Protein AF-A0A519TN83-F1 (afdb_monomer_lite)

Structure (mmCIF, N/CA/C/O backbone):
data_AF-A0A519TN83-F1
#
_entry.id   AF-A0A519TN83-F1
#
loop_
_atom_site.group_PDB
_atom_site.id
_atom_site.type_symbol
_atom_site.label_atom_id
_atom_site.label_alt_id
_atom_site.label_comp_id
_atom_site.label_asym_id
_atom_site.label_entity_id
_atom_site.label_seq_id
_atom_site.pdbx_PDB_ins_code
_atom_site.Cartn_x
_atom_site.Cartn_y
_atom_site.Cartn_z
_atom_site.occupancy
_atom_site.B_iso_or_equiv
_atom_site.auth_seq_id
_atom_site.auth_comp_id
_atom_site.auth_asym_id
_atom_site.auth_atom_id
_atom_site.pdbx_PDB_model_num
ATOM 1 N N . MET A 1 1 ? -17.516 -9.502 22.708 1.00 64.00 1 MET A N 1
ATOM 2 C CA . MET A 1 1 ? -17.043 -8.309 21.979 1.00 64.00 1 MET A CA 1
ATOM 3 C C . MET A 1 1 ? -16.179 -8.802 20.843 1.00 64.00 1 MET A C 1
ATOM 5 O O . MET A 1 1 ? -15.352 -9.675 21.087 1.00 64.00 1 MET A O 1
ATOM 9 N N . GLU A 1 2 ? -16.421 -8.332 19.624 1.00 78.31 2 GLU A N 1
ATOM 10 C CA . GLU A 1 2 ? -15.551 -8.662 18.495 1.00 78.31 2 GLU A CA 1
ATOM 11 C C . GLU A 1 2 ? -14.135 -8.148 18.765 1.00 78.31 2 GLU A C 1
ATOM 13 O O . GLU A 1 2 ? -13.946 -7.101 19.388 1.00 78.31 2 GLU A O 1
ATOM 18 N N . LYS A 1 3 ? -13.131 -8.922 18.349 1.00 91.12 3 LYS A N 1
ATOM 19 C CA . LYS A 1 3 ? -11.726 -8.555 18.517 1.00 91.12 3 LYS A CA 1
ATOM 20 C C . LYS A 1 3 ? -11.432 -7.315 17.671 1.00 91.12 3 LYS A C 1
ATOM 22 O O . LYS A 1 3 ? -11.668 -7.329 16.466 1.00 91.12 3 LYS A O 1
ATOM 27 N N . THR A 1 4 ? -10.870 -6.281 18.291 1.00 95.00 4 THR A N 1
ATOM 28 C CA . THR A 1 4 ? -10.375 -5.106 17.568 1.00 95.00 4 THR A CA 1
ATOM 29 C C . THR A 1 4 ? -9.128 -5.467 16.762 1.00 95.00 4 THR A C 1
ATOM 31 O O . THR A 1 4 ? -8.172 -6.029 17.303 1.00 95.00 4 THR A O 1
ATOM 34 N N . ILE A 1 5 ? -9.133 -5.133 15.475 1.00 97.75 5 ILE A N 1
ATOM 35 C CA . ILE A 1 5 ? -8.008 -5.279 14.551 1.00 97.75 5 ILE A CA 1
ATOM 36 C C . ILE A 1 5 ? -7.353 -3.905 14.402 1.00 97.75 5 ILE A C 1
ATOM 38 O O . ILE A 1 5 ? -8.031 -2.931 14.092 1.00 97.75 5 ILE A O 1
ATOM 42 N N . ASN A 1 6 ? -6.042 -3.823 14.629 1.00 97.44 6 ASN A N 1
ATOM 43 C CA . ASN A 1 6 ? -5.271 -2.596 14.441 1.00 97.44 6 ASN A CA 1
ATOM 44 C C . ASN A 1 6 ? -4.227 -2.839 13.355 1.00 97.44 6 ASN A C 1
ATOM 46 O O . ASN A 1 6 ? -3.398 -3.729 13.523 1.00 97.44 6 ASN A O 1
ATOM 50 N N . LEU A 1 7 ? -4.279 -2.052 12.284 1.00 98.06 7 LEU A N 1
ATOM 51 C CA . LEU A 1 7 ? -3.348 -2.115 11.163 1.00 98.06 7 LEU A CA 1
ATOM 52 C C . LEU A 1 7 ? -2.525 -0.830 11.096 1.00 98.06 7 LEU A C 1
ATOM 54 O O . LEU A 1 7 ? -3.059 0.276 11.233 1.00 98.06 7 LEU A O 1
ATOM 58 N N . LYS A 1 8 ? -1.224 -0.972 10.854 1.00 98.06 8 LYS A N 1
ATOM 59 C CA . LYS A 1 8 ? -0.300 0.147 10.668 1.00 98.06 8 LYS A CA 1
ATOM 60 C C . LYS A 1 8 ? 0.144 0.235 9.220 1.00 98.06 8 LYS A C 1
ATOM 62 O O . LYS A 1 8 ? 0.686 -0.718 8.671 1.00 98.06 8 LYS A O 1
ATOM 67 N N . GLY A 1 9 ? -0.052 1.403 8.625 1.00 97.38 9 GLY A N 1
ATOM 68 C CA . GLY A 1 9 ? 0.408 1.719 7.285 1.00 97.38 9 GLY A CA 1
ATOM 69 C C . GLY A 1 9 ? 1.580 2.693 7.271 1.00 97.38 9 GLY A C 1
ATOM 70 O O . GLY A 1 9 ? 1.697 3.542 8.154 1.00 97.38 9 GLY A O 1
ATOM 71 N N . ILE A 1 10 ? 2.421 2.616 6.241 1.00 95.62 10 ILE A N 1
ATOM 72 C CA . ILE A 1 10 ? 3.498 3.582 5.979 1.00 95.62 10 ILE A CA 1
ATOM 73 C C . ILE A 1 10 ? 3.425 4.092 4.538 1.00 95.62 10 ILE A C 1
ATOM 75 O O . ILE A 1 10 ? 3.293 3.328 3.582 1.00 95.62 10 ILE A O 1
ATOM 79 N N . THR A 1 11 ? 3.538 5.409 4.378 1.00 94.69 11 THR A N 1
ATOM 80 C CA . THR A 1 11 ? 3.552 6.088 3.072 1.00 94.69 11 THR A CA 1
ATOM 81 C C . THR A 1 11 ? 4.601 7.202 3.043 1.00 94.69 11 THR A C 1
ATOM 83 O O . THR A 1 11 ? 5.244 7.502 4.053 1.00 94.69 11 THR A O 1
ATOM 86 N N . TRP A 1 12 ? 4.832 7.826 1.891 1.00 90.75 12 TRP A N 1
ATOM 87 C CA . TRP A 1 12 ? 5.749 8.961 1.787 1.00 90.75 12 TRP A CA 1
ATOM 88 C C . TRP A 1 12 ? 5.078 10.274 2.218 1.00 90.75 12 TRP A C 1
ATOM 90 O O . TRP A 1 12 ? 3.877 10.487 2.046 1.00 90.75 12 TRP A O 1
ATOM 100 N N . 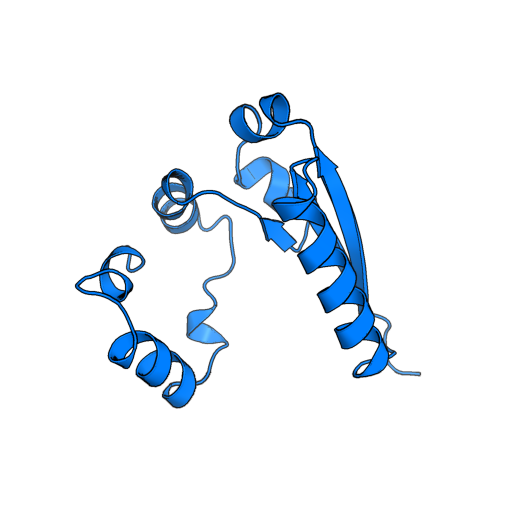ASN A 1 13 ? 5.868 11.189 2.785 1.00 91.69 13 ASN A N 1
ATOM 101 C CA . ASN A 1 13 ? 5.421 12.482 3.307 1.00 91.69 13 ASN A CA 1
ATOM 102 C C . ASN A 1 13 ? 5.096 13.476 2.176 1.00 91.69 13 ASN A C 1
ATOM 104 O O . ASN A 1 13 ? 5.794 14.467 1.971 1.00 91.69 13 ASN A O 1
ATOM 108 N N . HIS A 1 14 ? 4.029 13.195 1.434 1.00 92.06 14 HIS A N 1
ATOM 109 C CA . HIS A 1 14 ? 3.456 14.059 0.409 1.00 92.06 14 HIS A CA 1
ATOM 110 C C . HIS A 1 14 ? 1.931 13.932 0.446 1.00 92.06 14 HIS A C 1
ATOM 112 O O . HIS A 1 14 ? 1.398 12.855 0.704 1.00 92.06 14 HIS A O 1
ATOM 118 N N . SER A 1 15 ? 1.211 15.008 0.124 1.00 93.06 15 SER A N 1
ATOM 119 C CA . SER A 1 15 ? -0.261 15.029 0.123 1.00 93.06 15 SER A CA 1
ATOM 120 C C . SER A 1 15 ? -0.869 13.885 -0.699 1.00 93.06 15 SER A C 1
ATOM 122 O O . SER A 1 15 ? -1.709 13.149 -0.196 1.00 93.06 15 SER A O 1
ATOM 124 N N . ARG A 1 16 ? -0.367 13.678 -1.924 1.00 91.19 16 ARG A N 1
ATOM 125 C CA . ARG A 1 16 ? -0.716 12.540 -2.801 1.00 91.19 16 ARG A CA 1
ATOM 126 C C . ARG A 1 16 ? -0.516 11.150 -2.180 1.00 91.19 16 ARG A C 1
ATOM 128 O O . ARG A 1 16 ? -1.244 10.244 -2.551 1.00 91.19 16 ARG A O 1
ATOM 135 N N . GLY A 1 17 ? 0.456 10.982 -1.283 1.00 90.69 17 GLY A N 1
ATOM 136 C CA . GLY A 1 17 ? 0.737 9.694 -0.640 1.00 90.69 17 GLY A CA 1
ATOM 137 C C . GLY A 1 17 ? -0.054 9.475 0.650 1.00 90.69 17 GLY A C 1
ATOM 138 O O . GLY A 1 17 ? -0.420 8.344 0.951 1.00 90.69 17 GLY A O 1
ATOM 139 N N . LEU A 1 18 ? -0.333 10.542 1.408 1.00 94.56 18 LEU A N 1
ATOM 140 C CA . LEU A 1 18 ? -0.947 10.445 2.737 1.00 94.56 18 LEU A CA 1
ATOM 141 C C . LEU A 1 18 ? -2.460 10.667 2.738 1.00 94.56 18 LEU A C 1
ATOM 143 O O . LEU A 1 18 ? -3.185 9.918 3.387 1.00 94.56 18 LEU A O 1
ATOM 147 N N . LEU A 1 19 ? -2.951 11.698 2.048 1.00 96.62 19 LEU A N 1
ATOM 148 C CA . LEU A 1 19 ? -4.357 12.098 2.165 1.00 96.62 19 LEU A CA 1
ATOM 149 C C . LEU A 1 19 ? -5.332 11.008 1.694 1.00 96.62 19 LEU A C 1
ATOM 151 O O . LEU A 1 19 ? -6.292 10.757 2.423 1.00 96.62 19 LEU A O 1
ATOM 155 N N . PRO A 1 20 ? -5.101 10.313 0.558 1.00 96.88 20 PRO A N 1
ATOM 156 C CA . PRO A 1 20 ? -5.987 9.228 0.145 1.00 96.88 20 PRO A CA 1
ATOM 157 C C . PRO A 1 20 ? -6.018 8.092 1.169 1.00 96.88 20 PRO A C 1
ATOM 159 O O . PRO A 1 20 ? -7.083 7.564 1.459 1.00 96.88 20 PRO A O 1
ATOM 162 N N . MET A 1 21 ? -4.865 7.767 1.756 1.00 97.69 21 MET A N 1
ATOM 163 C CA . MET A 1 21 ? -4.720 6.678 2.722 1.00 97.69 21 MET A CA 1
ATOM 164 C C . MET A 1 21 ? -5.465 6.952 4.033 1.00 97.69 21 MET A C 1
ATOM 166 O O . MET A 1 21 ? -6.129 6.070 4.573 1.00 97.69 21 MET A O 1
ATOM 170 N N . VAL A 1 22 ? -5.405 8.191 4.531 1.00 97.19 22 VAL A N 1
ATOM 171 C CA . VAL A 1 22 ? -6.161 8.608 5.723 1.00 97.19 22 VAL A CA 1
A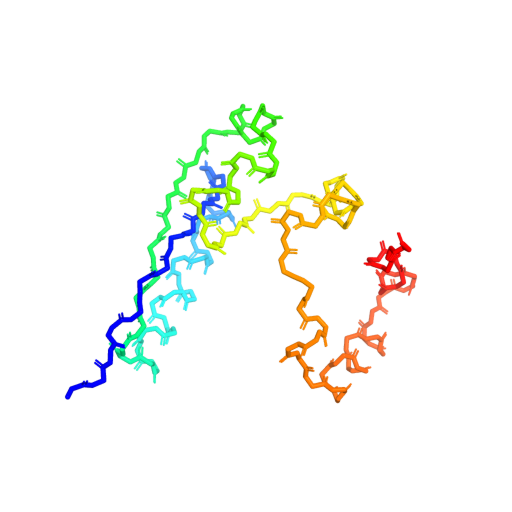TOM 172 C C . VAL A 1 22 ? -7.665 8.623 5.441 1.00 97.19 22 VAL A C 1
ATOM 174 O O . VAL A 1 22 ? -8.444 8.150 6.266 1.00 97.19 22 VAL A O 1
ATOM 177 N N . ALA A 1 23 ? -8.082 9.128 4.275 1.00 97.81 23 ALA A N 1
ATOM 178 C CA . ALA A 1 23 ? -9.495 9.198 3.910 1.00 97.81 23 ALA A CA 1
ATOM 179 C C . ALA A 1 23 ? -10.129 7.803 3.765 1.00 97.81 23 ALA A C 1
ATOM 181 O O . ALA A 1 23 ? -11.225 7.566 4.277 1.00 97.81 23 ALA A O 1
ATOM 182 N N . THR A 1 24 ? -9.441 6.863 3.108 1.00 97.75 24 THR A N 1
ATOM 183 C CA . THR A 1 24 ? -9.931 5.484 2.972 1.00 97.75 24 THR A CA 1
ATOM 184 C C . THR A 1 24 ? -9.918 4.745 4.304 1.00 97.75 24 THR A C 1
ATOM 186 O O . THR A 1 24 ? -10.887 4.050 4.598 1.00 97.75 24 THR A O 1
ATOM 189 N N . ALA A 1 25 ? -8.893 4.942 5.142 1.00 97.94 25 ALA A N 1
ATOM 190 C CA . ALA A 1 25 ? -8.842 4.390 6.495 1.00 97.94 25 ALA A CA 1
ATOM 191 C C . ALA A 1 25 ? -10.041 4.839 7.340 1.00 97.94 25 ALA A C 1
ATOM 193 O O . ALA A 1 25 ? -10.725 3.997 7.915 1.00 97.94 25 ALA A O 1
ATOM 194 N N . GLN A 1 26 ? -10.344 6.142 7.356 1.00 97.62 26 GLN A N 1
ATOM 195 C CA . GLN A 1 26 ? -11.510 6.663 8.069 1.00 97.62 26 GLN A CA 1
ATOM 196 C C . GLN A 1 26 ? -12.799 6.001 7.571 1.00 97.62 26 GLN A C 1
ATOM 198 O O . GLN A 1 26 ? -13.577 5.482 8.372 1.00 97.62 26 GLN A O 1
ATOM 203 N N . ARG A 1 27 ? -13.018 5.989 6.250 1.00 98.31 27 ARG A N 1
ATOM 204 C CA . ARG A 1 27 ? -14.250 5.433 5.685 1.00 98.31 27 ARG A CA 1
ATOM 205 C C . ARG A 1 27 ? -14.384 3.935 5.958 1.00 98.31 27 ARG A C 1
ATOM 207 O O . ARG A 1 27 ? -15.489 3.459 6.198 1.00 98.31 27 ARG A O 1
ATOM 214 N N . PHE A 1 28 ? -13.274 3.202 5.936 1.00 97.88 28 PHE A N 1
ATOM 215 C CA . PHE A 1 28 ? -13.259 1.781 6.254 1.00 97.88 28 PHE A CA 1
ATOM 216 C C . PHE A 1 28 ? -13.628 1.539 7.720 1.00 97.88 28 PHE A C 1
ATOM 218 O O . PHE A 1 28 ? -14.505 0.725 7.984 1.00 97.88 28 PHE A O 1
ATOM 225 N N . SER A 1 29 ? -13.052 2.292 8.661 1.00 96.31 29 SER A N 1
ATOM 226 C CA . SER A 1 29 ? -13.389 2.180 10.087 1.00 96.31 29 SER A CA 1
ATOM 227 C C . SER A 1 29 ? -14.849 2.546 10.394 1.00 96.31 29 SER A C 1
ATOM 229 O O . SER A 1 29 ? -15.444 1.983 11.307 1.00 96.31 29 SER A O 1
ATOM 231 N N . GLU A 1 30 ? -15.461 3.464 9.637 1.00 97.19 30 GLU A N 1
ATOM 232 C CA . GLU A 1 30 ? -16.898 3.771 9.756 1.00 97.19 30 GLU A CA 1
ATOM 233 C C . GLU A 1 30 ? -17.789 2.588 9.338 1.00 97.19 30 GLU A C 1
ATOM 235 O O . GLU A 1 30 ? -18.844 2.370 9.932 1.00 97.19 30 GLU A O 1
ATOM 240 N N . LEU A 1 31 ? -17.376 1.834 8.313 1.00 97.69 31 LEU A N 1
ATOM 241 C CA . LEU A 1 31 ? -18.089 0.647 7.824 1.00 97.69 31 LEU A CA 1
ATOM 242 C C . LEU A 1 31 ? -17.793 -0.602 8.666 1.00 97.69 31 LEU A C 1
ATOM 244 O O . LEU A 1 31 ? -18.653 -1.471 8.797 1.00 97.69 31 LEU A O 1
ATOM 248 N N . TYR A 1 32 ? -16.598 -0.669 9.252 1.00 97.31 32 TYR A N 1
ATOM 249 C CA . TYR A 1 32 ? -16.097 -1.783 10.052 1.00 97.31 32 TYR A CA 1
ATOM 250 C C . TYR A 1 32 ? -15.541 -1.262 11.387 1.00 97.31 32 TYR A C 1
ATOM 252 O O . TYR A 1 32 ? -14.325 -1.129 11.539 1.00 97.31 32 TYR A O 1
ATOM 260 N N . PRO A 1 33 ? -16.404 -0.981 12.386 1.00 96.38 33 PRO A N 1
ATOM 261 C CA . PRO A 1 33 ? -15.999 -0.330 13.639 1.00 96.38 33 PRO A CA 1
ATOM 262 C C . PRO A 1 33 ? -14.982 -1.110 14.482 1.00 96.38 33 PRO A C 1
ATOM 264 O O . PRO A 1 33 ? -14.371 -0.558 15.397 1.00 96.38 33 PRO A O 1
ATOM 267 N N . ASN A 1 34 ? -14.806 -2.403 14.209 1.00 97.62 34 ASN A N 1
ATOM 268 C CA . ASN A 1 34 ? -13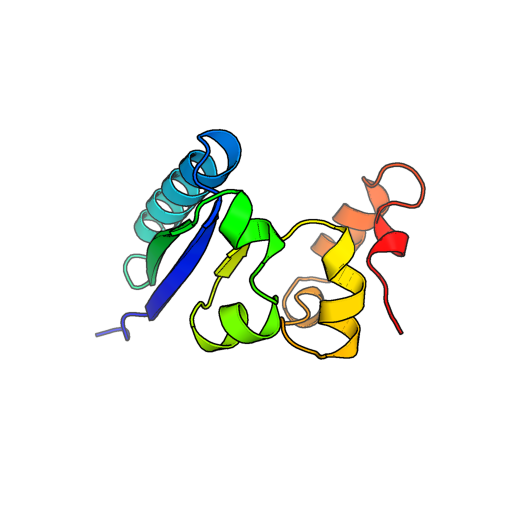.812 -3.257 14.851 1.00 97.62 34 ASN A CA 1
ATOM 269 C C . ASN A 1 34 ? -12.421 -3.173 14.194 1.00 97.62 34 ASN A C 1
ATOM 271 O O . ASN A 1 34 ? -11.485 -3.778 14.719 1.00 97.62 34 ASN A O 1
ATOM 275 N N . VAL A 1 35 ? -12.263 -2.448 13.083 1.00 98.00 35 VAL A N 1
ATOM 276 C CA . VAL A 1 35 ? -10.990 -2.275 12.375 1.00 98.00 35 VAL A CA 1
ATOM 277 C C . VAL A 1 35 ? -10.519 -0.833 12.500 1.00 98.00 35 VAL A C 1
ATOM 279 O O . VAL A 1 35 ? -11.252 0.108 12.219 1.00 98.00 35 VAL A O 1
ATOM 282 N N . ASN A 1 36 ? -9.266 -0.661 12.905 1.00 97.38 36 ASN A N 1
ATOM 283 C CA . ASN A 1 36 ? -8.608 0.630 13.008 1.00 97.38 36 ASN A CA 1
ATOM 284 C C . ASN A 1 36 ? -7.328 0.629 12.169 1.00 97.38 36 ASN A C 1
ATOM 286 O O . ASN A 1 36 ? -6.478 -0.246 12.335 1.00 97.38 36 ASN A O 1
ATOM 290 N N . ILE A 1 37 ? -7.183 1.616 11.285 1.00 98.38 37 ILE A N 1
ATOM 291 C CA . ILE A 1 37 ? -6.045 1.736 10.370 1.00 98.38 37 ILE A CA 1
ATOM 292 C C . ILE A 1 37 ? -5.356 3.076 10.623 1.00 98.38 37 ILE A C 1
ATOM 294 O O . ILE A 1 37 ? -5.958 4.135 10.449 1.00 98.38 37 ILE A O 1
ATOM 298 N N . THR A 1 38 ? -4.082 3.041 11.009 1.00 97.81 38 THR A N 1
ATOM 299 C CA . THR A 1 38 ? -3.282 4.248 11.267 1.00 97.81 38 THR A CA 1
ATOM 300 C C . THR A 1 38 ? -2.129 4.356 10.287 1.00 97.81 38 THR A C 1
ATOM 302 O O . THR A 1 38 ? -1.440 3.368 10.052 1.00 97.81 38 THR A O 1
ATOM 305 N N . TRP A 1 39 ? -1.877 5.558 9.770 1.00 97.75 39 TRP A N 1
ATOM 306 C CA . TRP A 1 39 ? -0.827 5.805 8.784 1.00 97.75 39 TRP A CA 1
ATOM 307 C C . TRP A 1 39 ? 0.311 6.653 9.343 1.00 97.75 39 TRP A C 1
ATOM 309 O O . TRP A 1 39 ? 0.098 7.751 9.858 1.00 97.75 39 TRP A O 1
ATOM 319 N N . GLU A 1 40 ? 1.531 6.158 9.174 1.00 95.50 40 GLU A N 1
ATOM 320 C CA . GLU A 1 40 ? 2.770 6.889 9.388 1.00 95.50 40 GLU A CA 1
ATOM 321 C C . GLU A 1 40 ? 3.318 7.414 8.056 1.00 95.50 40 GLU A C 1
ATOM 323 O O . GLU A 1 40 ? 2.968 6.949 6.965 1.00 95.50 40 GLU A O 1
ATOM 328 N N . LYS A 1 41 ? 4.207 8.405 8.142 1.00 93.06 41 LYS A N 1
ATOM 329 C CA . LYS A 1 41 ? 4.858 9.009 6.981 1.00 93.06 41 LYS A CA 1
ATOM 330 C C . LYS A 1 41 ? 6.371 8.981 7.128 1.00 93.06 41 LYS A C 1
ATOM 332 O O . LYS A 1 41 ? 6.895 9.282 8.198 1.00 93.06 41 LYS A O 1
ATOM 337 N N . ARG A 1 42 ? 7.068 8.698 6.030 1.00 89.25 42 ARG A N 1
ATOM 338 C CA . ARG A 1 42 ? 8.534 8.780 5.920 1.00 89.25 42 ARG A CA 1
ATOM 339 C C . ARG A 1 42 ? 8.957 9.848 4.920 1.00 89.25 42 ARG A C 1
ATOM 341 O O . ARG A 1 42 ? 8.172 10.238 4.054 1.00 89.25 42 ARG A O 1
ATOM 348 N N . SER A 1 43 ? 10.180 10.356 5.040 1.00 85.31 43 SER A N 1
ATOM 349 C CA . SER A 1 43 ? 10.712 11.282 4.034 1.00 85.31 43 SER A CA 1
ATOM 350 C C . SER A 1 43 ? 10.855 10.586 2.672 1.00 85.31 43 SER A C 1
ATOM 352 O O . SER A 1 43 ? 10.922 9.360 2.600 1.00 85.31 43 SER A O 1
ATOM 354 N N . LEU A 1 44 ? 10.916 11.357 1.581 1.00 76.94 44 LEU A N 1
ATOM 355 C CA . LEU A 1 44 ? 11.180 10.798 0.246 1.00 76.94 44 LEU A CA 1
ATOM 356 C C . LEU A 1 44 ? 12.556 10.118 0.170 1.00 76.94 44 LEU A C 1
ATOM 358 O O . LEU A 1 44 ? 12.706 9.118 -0.517 1.00 76.94 44 LEU A O 1
ATOM 362 N N . GLN A 1 45 ? 13.536 10.614 0.927 1.00 75.12 45 GLN A N 1
ATOM 363 C CA . GLN A 1 45 ? 14.849 9.981 1.035 1.00 75.12 45 GLN A CA 1
ATOM 364 C C . GLN A 1 45 ? 14.735 8.591 1.682 1.00 75.12 45 GLN A C 1
ATOM 366 O O . GLN A 1 45 ? 15.128 7.590 1.101 1.00 75.12 45 GLN A O 1
ATOM 371 N N . GLN A 1 46 ? 14.051 8.501 2.825 1.00 74.50 46 GLN A N 1
ATOM 372 C CA . GLN A 1 46 ? 13.772 7.224 3.495 1.00 74.50 46 GLN A CA 1
ATOM 373 C C . GLN A 1 46 ? 12.877 6.288 2.672 1.00 74.50 46 GLN A C 1
ATOM 375 O O . GLN A 1 46 ? 12.830 5.084 2.920 1.00 74.50 46 GLN A O 1
ATOM 380 N N . PHE A 1 47 ? 12.109 6.832 1.730 1.00 68.25 47 PHE A N 1
ATOM 381 C CA . PHE A 1 47 ? 11.346 6.028 0.789 1.00 68.25 47 PHE A CA 1
ATOM 382 C C . PHE A 1 47 ? 12.261 5.274 -0.187 1.00 68.25 47 PHE A C 1
ATOM 384 O O . PHE A 1 47 ? 11.969 4.123 -0.497 1.00 68.25 47 PHE A O 1
ATOM 391 N N . ALA A 1 48 ? 13.376 5.883 -0.600 1.00 68.38 48 ALA A N 1
ATOM 392 C CA . ALA A 1 48 ? 14.388 5.241 -1.436 1.00 68.38 48 ALA A CA 1
ATOM 393 C C . ALA A 1 48 ? 15.325 4.307 -0.645 1.00 68.38 48 ALA A C 1
ATOM 395 O O . ALA A 1 48 ? 15.775 3.304 -1.193 1.00 68.38 48 ALA A O 1
ATOM 396 N N . ASP A 1 49 ? 15.600 4.624 0.625 1.00 73.62 49 ASP A N 1
ATOM 397 C CA . ASP A 1 49 ? 16.659 3.956 1.397 1.00 73.62 49 ASP A CA 1
ATOM 398 C C . ASP A 1 49 ? 16.217 2.673 2.126 1.00 73.62 49 ASP A C 1
ATOM 400 O O . ASP A 1 49 ? 17.039 1.781 2.327 1.00 73.62 49 ASP A O 1
ATOM 404 N N . PHE A 1 50 ? 14.950 2.560 2.547 1.00 73.75 50 PHE A N 1
ATOM 405 C CA . PHE A 1 50 ? 14.467 1.364 3.256 1.00 73.75 50 PHE A CA 1
ATOM 406 C C . PHE A 1 50 ? 13.950 0.303 2.290 1.00 73.75 50 PHE A C 1
ATOM 408 O O . PHE A 1 50 ? 13.093 0.588 1.447 1.00 73.75 50 PHE A O 1
ATOM 415 N N . SER A 1 51 ? 14.398 -0.939 2.481 1.00 83.31 51 SER A N 1
ATOM 416 C CA . SER A 1 51 ? 13.896 -2.076 1.713 1.00 83.31 51 SER A CA 1
ATOM 417 C C . SER A 1 51 ? 12.438 -2.387 2.068 1.00 83.31 51 SER A C 1
ATOM 419 O O . SER A 1 51 ? 11.988 -2.151 3.191 1.00 83.31 51 SER A O 1
ATOM 421 N N . ILE A 1 52 ? 11.684 -2.969 1.127 1.00 87.50 52 ILE A N 1
ATOM 422 C CA . ILE A 1 52 ? 10.318 -3.444 1.412 1.00 87.50 52 ILE A CA 1
ATOM 423 C C . ILE A 1 52 ? 10.299 -4.439 2.572 1.00 87.50 52 ILE A C 1
ATOM 425 O O . ILE A 1 52 ? 9.382 -4.392 3.384 1.00 87.50 52 ILE A O 1
ATOM 429 N N . GLN A 1 53 ? 11.304 -5.313 2.664 1.00 88.81 53 GLN A N 1
ATOM 430 C CA . GLN A 1 53 ? 11.372 -6.345 3.696 1.00 88.81 53 GLN A CA 1
ATOM 431 C C . GLN A 1 53 ? 11.379 -5.738 5.107 1.00 88.81 53 GLN A C 1
ATOM 433 O O . GLN A 1 53 ? 10.563 -6.115 5.942 1.00 88.81 53 GLN A O 1
ATOM 438 N N . GLU A 1 54 ? 12.233 -4.743 5.353 1.00 89.50 54 GLU A N 1
ATOM 439 C CA . GLU A 1 54 ? 12.312 -4.068 6.657 1.00 89.50 54 GLU A CA 1
ATOM 44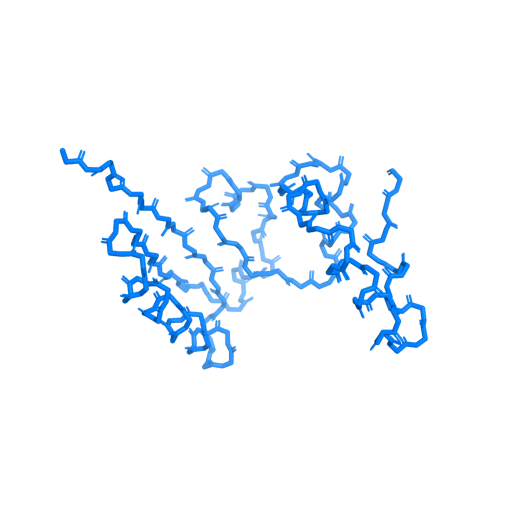0 C C . GLU A 1 54 ? 11.009 -3.343 7.021 1.00 89.50 54 GLU A C 1
ATOM 442 O O . GLU A 1 54 ? 10.671 -3.194 8.197 1.00 89.50 54 GLU A O 1
ATOM 447 N N . LEU A 1 55 ? 10.270 -2.860 6.021 1.00 91.69 55 LEU A N 1
ATOM 448 C CA . LEU A 1 55 ? 8.975 -2.222 6.242 1.00 91.69 55 LEU A CA 1
ATOM 449 C C . LEU A 1 55 ? 7.888 -3.254 6.533 1.00 91.69 55 LEU A C 1
ATOM 451 O O . LEU A 1 55 ? 7.090 -3.030 7.437 1.00 91.69 55 LEU A O 1
ATOM 455 N N . ALA A 1 56 ? 7.874 -4.374 5.810 1.00 92.75 56 ALA A N 1
ATOM 456 C CA . ALA A 1 56 ? 6.907 -5.455 5.990 1.00 92.75 56 ALA A CA 1
ATOM 457 C C . ALA A 1 56 ? 7.001 -6.108 7.378 1.00 92.75 56 ALA A C 1
ATOM 459 O O . ALA A 1 56 ? 6.009 -6.593 7.909 1.00 92.75 56 ALA A O 1
ATOM 460 N N . GLU A 1 57 ? 8.174 -6.069 8.012 1.00 92.38 57 GLU A N 1
ATOM 461 C CA . GLU A 1 57 ? 8.358 -6.528 9.396 1.00 92.38 57 GLU A CA 1
ATOM 462 C C . GLU A 1 57 ? 7.742 -5.584 10.443 1.00 92.38 57 GLU A C 1
ATOM 464 O O . GLU A 1 57 ? 7.566 -5.960 11.603 1.00 92.38 57 GLU A O 1
ATOM 469 N N . ARG A 1 58 ? 7.432 -4.340 10.060 1.00 93.44 58 ARG A N 1
ATOM 470 C CA . ARG A 1 58 ? 7.016 -3.264 10.975 1.00 93.44 58 ARG A CA 1
ATOM 471 C C . ARG A 1 58 ? 5.605 -2.746 10.717 1.00 93.44 58 ARG A C 1
ATOM 473 O O . ARG A 1 58 ? 5.011 -2.157 11.623 1.00 93.44 58 ARG A O 1
ATOM 480 N N . PHE A 1 59 ? 5.108 -2.911 9.498 1.00 96.38 59 PHE A N 1
ATOM 481 C CA . PHE A 1 59 ? 3.866 -2.332 9.007 1.00 96.38 59 PHE A CA 1
ATOM 482 C C . PHE A 1 59 ? 3.059 -3.376 8.239 1.00 96.38 59 PHE A C 1
ATOM 484 O O . PHE A 1 59 ? 3.611 -4.166 7.480 1.00 96.38 59 PHE A O 1
ATOM 491 N N . ASP A 1 60 ? 1.741 -3.318 8.398 1.00 96.25 60 ASP A N 1
ATOM 492 C CA . ASP A 1 60 ? 0.790 -4.216 7.743 1.00 96.25 60 ASP A CA 1
ATOM 493 C C . ASP A 1 60 ? 0.419 -3.727 6.335 1.00 96.25 60 ASP A C 1
ATOM 495 O O . ASP A 1 60 ? 0.086 -4.523 5.460 1.00 96.25 60 ASP A O 1
ATOM 499 N N . LEU A 1 61 ? 0.457 -2.406 6.112 1.00 96.25 61 LEU A N 1
ATOM 500 C CA . LEU A 1 61 ? 0.108 -1.769 4.840 1.00 96.25 61 LEU A CA 1
ATOM 501 C C . LEU A 1 61 ? 1.277 -0.925 4.327 1.00 96.25 61 LEU A C 1
ATOM 503 O O . LEU A 1 61 ? 1.768 -0.021 5.007 1.00 96.25 61 LEU A O 1
ATOM 507 N N . LEU A 1 62 ? 1.705 -1.179 3.096 1.00 94.19 62 LEU A N 1
ATOM 508 C CA . LEU A 1 62 ? 2.840 -0.493 2.489 1.00 94.19 62 LEU A CA 1
ATOM 509 C C . LEU A 1 62 ? 2.400 0.219 1.216 1.00 94.19 62 LEU A C 1
ATOM 511 O O . LEU A 1 62 ? 1.798 -0.398 0.341 1.00 94.19 62 LEU A O 1
ATOM 515 N N . VAL A 1 63 ? 2.765 1.494 1.071 1.00 91.81 63 VAL A N 1
ATOM 516 C CA . VAL A 1 63 ? 2.774 2.132 -0.250 1.00 91.81 63 VAL A CA 1
ATOM 517 C C . VAL A 1 63 ? 4.173 1.993 -0.842 1.00 91.81 63 VAL A C 1
ATOM 519 O O . VAL A 1 63 ? 5.158 2.427 -0.234 1.00 91.81 63 VAL A O 1
ATOM 522 N N . ILE A 1 64 ? 4.252 1.365 -2.014 1.00 88.44 64 ILE A N 1
ATOM 523 C CA . ILE A 1 64 ? 5.495 1.036 -2.718 1.00 88.44 64 ILE A CA 1
ATOM 524 C C . ILE A 1 64 ? 5.425 1.513 -4.168 1.00 88.44 64 ILE A C 1
ATOM 526 O O . ILE A 1 64 ? 4.341 1.596 -4.744 1.00 88.44 64 ILE A O 1
ATOM 530 N N . ASP A 1 65 ? 6.584 1.792 -4.759 1.00 85.88 65 ASP A N 1
ATOM 531 C CA . ASP A 1 65 ? 6.692 2.085 -6.188 1.00 85.88 65 ASP A CA 1
ATOM 532 C C . ASP A 1 65 ? 6.903 0.802 -7.001 1.00 85.88 65 ASP A C 1
ATOM 534 O O . ASP A 1 65 ? 7.460 -0.187 -6.517 1.00 85.88 65 ASP A O 1
ATOM 538 N N . HIS A 1 66 ? 6.512 0.852 -8.277 1.00 83.94 66 HIS A N 1
ATOM 539 C CA . HIS A 1 66 ? 6.571 -0.273 -9.214 1.00 83.94 66 HIS A CA 1
ATOM 540 C C . HIS A 1 66 ? 7.923 -1.019 -9.282 1.00 83.94 66 HIS A C 1
ATOM 542 O O . HIS A 1 66 ? 7.884 -2.249 -9.299 1.00 83.94 66 HIS A O 1
ATOM 548 N N . PRO A 1 67 ? 9.113 -0.370 -9.255 1.00 84.50 67 PRO A N 1
ATOM 549 C CA . PRO A 1 67 ? 10.397 -1.080 -9.332 1.00 84.50 67 PRO A CA 1
ATOM 550 C C . PRO A 1 67 ? 10.608 -2.135 -8.242 1.00 84.50 67 PRO A C 1
ATOM 552 O O . PRO A 1 67 ?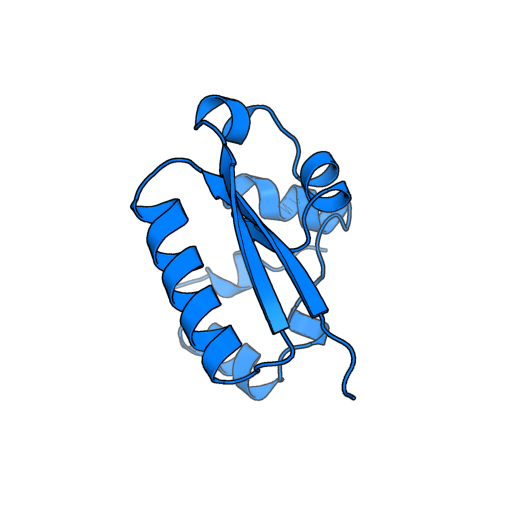 11.435 -3.031 -8.398 1.00 84.50 67 PRO A O 1
ATOM 555 N N . TRP A 1 68 ? 9.865 -2.047 -7.140 1.00 86.69 68 TRP A N 1
ATOM 556 C CA . TRP A 1 68 ? 9.965 -3.003 -6.055 1.00 86.69 68 TRP A CA 1
ATOM 557 C C . TRP A 1 68 ? 9.038 -4.220 -6.184 1.00 86.69 68 TRP A C 1
ATOM 559 O O . TRP A 1 68 ? 9.198 -5.167 -5.415 1.00 86.69 68 TRP A O 1
ATOM 569 N N . ALA A 1 69 ? 8.095 -4.230 -7.131 1.00 88.69 69 ALA A N 1
ATOM 570 C CA . ALA A 1 69 ? 7.119 -5.312 -7.276 1.00 88.69 69 ALA A CA 1
ATOM 571 C C . ALA A 1 69 ? 7.801 -6.673 -7.510 1.00 88.69 69 ALA A C 1
ATOM 573 O O . ALA A 1 69 ? 7.533 -7.627 -6.782 1.00 88.69 69 ALA A O 1
ATOM 574 N N . GLY A 1 70 ? 8.769 -6.740 -8.431 1.00 89.50 70 GLY A N 1
ATOM 575 C CA . GLY A 1 70 ? 9.515 -7.975 -8.693 1.00 89.50 70 GLY A CA 1
ATOM 576 C C . GLY A 1 70 ? 10.404 -8.422 -7.532 1.00 89.50 70 GLY A C 1
ATOM 577 O O . GLY A 1 70 ? 10.533 -9.619 -7.275 1.00 89.50 70 GLY A O 1
ATOM 578 N N . PHE A 1 71 ? 10.978 -7.476 -6.778 1.00 89.38 71 PHE A N 1
ATOM 579 C CA . PHE A 1 71 ? 11.694 -7.809 -5.545 1.00 89.38 71 PHE A CA 1
ATOM 580 C C . PHE A 1 71 ? 10.740 -8.452 -4.537 1.00 89.38 71 PHE A C 1
ATOM 582 O O . PHE A 1 71 ? 11.026 -9.542 -4.053 1.00 89.38 71 PHE A O 1
ATOM 589 N N . ALA A 1 72 ? 9.593 -7.815 -4.283 1.00 90.69 72 ALA A N 1
ATOM 590 C CA . ALA A 1 72 ? 8.608 -8.274 -3.313 1.00 90.69 72 ALA A CA 1
ATOM 591 C C . ALA A 1 72 ? 8.015 -9.647 -3.670 1.00 90.69 72 ALA A C 1
ATOM 593 O O . ALA A 1 72 ? 7.828 -10.469 -2.772 1.00 90.69 72 ALA A O 1
ATOM 594 N N . ALA A 1 73 ? 7.781 -9.915 -4.959 1.00 90.69 73 ALA A N 1
ATOM 595 C CA . ALA A 1 73 ? 7.350 -11.224 -5.444 1.00 90.69 73 ALA A CA 1
ATOM 596 C C . ALA A 1 73 ? 8.406 -12.305 -5.162 1.00 90.69 73 ALA A C 1
ATOM 598 O O . ALA A 1 73 ? 8.105 -13.334 -4.554 1.00 90.69 73 ALA A O 1
ATOM 599 N N . LYS A 1 74 ? 9.674 -12.033 -5.500 1.00 90.94 74 LYS A N 1
ATOM 600 C CA . LYS A 1 74 ? 10.785 -12.971 -5.289 1.00 90.94 74 LYS A CA 1
ATOM 601 C C . LYS A 1 74 ? 11.046 -13.267 -3.810 1.00 90.94 74 LYS A C 1
ATOM 603 O O . LYS A 1 74 ? 11.352 -14.403 -3.452 1.00 90.94 74 LYS A O 1
ATOM 608 N N . THR A 1 75 ? 10.979 -12.253 -2.951 1.00 91.06 75 THR A N 1
ATOM 609 C CA . THR A 1 75 ? 11.262 -12.390 -1.514 1.00 91.06 75 THR A CA 1
ATOM 610 C C . THR A 1 75 ? 10.044 -12.793 -0.695 1.00 91.06 75 THR A C 1
ATOM 612 O O . THR A 1 75 ? 10.200 -13.132 0.476 1.00 91.06 75 THR A O 1
ATOM 615 N N . LYS A 1 76 ? 8.844 -12.768 -1.291 1.00 90.88 76 LYS A N 1
ATOM 616 C CA . LYS A 1 76 ? 7.563 -12.972 -0.599 1.00 90.88 76 LYS A CA 1
ATOM 617 C C . LYS A 1 76 ? 7.388 -12.014 0.585 1.00 90.88 76 LYS A C 1
ATOM 619 O O . LYS A 1 76 ? 6.814 -12.375 1.608 1.00 90.88 76 LYS A O 1
ATOM 624 N N . SER A 1 77 ? 7.903 -10.789 0.444 1.00 90.50 77 SER A N 1
ATOM 625 C CA . SER A 1 77 ? 7.841 -9.762 1.494 1.00 90.50 77 SER A CA 1
ATOM 626 C C . SER A 1 77 ? 6.439 -9.180 1.681 1.00 90.50 77 SER A C 1
ATOM 628 O O . SER A 1 77 ? 6.185 -8.536 2.691 1.00 90.50 77 SER A O 1
ATOM 630 N N . ILE A 1 78 ? 5.541 -9.360 0.709 1.00 91.00 78 ILE A N 1
ATOM 631 C CA . ILE A 1 78 ? 4.153 -8.887 0.758 1.00 91.00 78 ILE A CA 1
ATOM 632 C C . ILE A 1 78 ? 3.194 -10.024 0.415 1.00 91.00 78 ILE A C 1
ATOM 634 O O . ILE A 1 78 ? 3.572 -10.995 -0.241 1.00 91.00 78 ILE A O 1
ATOM 638 N N . VAL A 1 79 ? 1.946 -9.887 0.856 1.00 92.50 79 VAL A N 1
ATOM 639 C CA . VAL A 1 79 ? 0.904 -10.885 0.618 1.00 92.50 79 VAL A CA 1
ATOM 640 C C . VAL A 1 79 ? 0.416 -10.813 -0.841 1.00 92.50 79 VAL A C 1
ATOM 642 O O . VAL A 1 79 ? -0.011 -9.738 -1.268 1.00 92.50 79 VAL A O 1
ATOM 645 N N . PRO A 1 80 ? 0.434 -11.929 -1.593 1.00 91.88 80 PRO A N 1
ATOM 646 C CA . PRO A 1 80 ? -0.203 -12.027 -2.908 1.00 91.88 80 PRO A CA 1
ATOM 647 C C . PRO A 1 80 ? -1.730 -11.932 -2.771 1.00 91.88 80 PRO A C 1
ATOM 649 O O . PRO A 1 80 ? -2.379 -12.838 -2.242 1.00 91.88 80 PRO A O 1
ATOM 652 N N . LEU A 1 81 ? -2.295 -10.782 -3.160 1.00 91.50 81 LEU A N 1
ATOM 653 C CA . LEU A 1 81 ? -3.714 -10.464 -2.956 1.00 91.50 81 LEU A CA 1
ATOM 654 C C . LEU A 1 81 ? -4.651 -11.226 -3.896 1.00 91.50 81 LEU A C 1
ATOM 656 O O . LEU A 1 81 ? -5.827 -11.368 -3.582 1.00 91.50 81 LEU A O 1
ATOM 660 N N . ASP A 1 82 ? -4.149 -11.742 -5.009 1.00 92.19 82 ASP A N 1
ATOM 661 C CA . ASP A 1 82 ? -4.876 -12.594 -5.948 1.00 92.19 82 ASP A CA 1
ATOM 662 C C . ASP A 1 82 ? -5.456 -13.855 -5.285 1.00 92.19 82 ASP A C 1
ATOM 664 O O . ASP A 1 82 ? -6.540 -14.283 -5.661 1.00 92.19 82 ASP A O 1
ATOM 668 N N . PHE A 1 83 ? -4.850 -14.377 -4.211 1.00 92.94 83 PHE A N 1
ATOM 669 C CA . PHE A 1 83 ? -5.452 -15.475 -3.433 1.00 92.94 83 PHE A CA 1
ATOM 670 C C . PHE A 1 83 ? -6.624 -15.060 -2.530 1.00 92.94 83 PHE A C 1
ATOM 672 O O . PHE A 1 83 ? -7.300 -15.922 -1.967 1.00 92.94 83 PHE A O 1
ATOM 679 N N . TYR A 1 84 ? -6.840 -13.758 -2.335 1.00 94.56 84 TYR A N 1
ATOM 680 C CA . TYR A 1 84 ? -7.856 -13.207 -1.430 1.00 94.56 84 TYR A CA 1
ATOM 681 C C . TYR A 1 84 ? -8.952 -12.428 -2.161 1.00 94.56 84 TYR A C 1
ATOM 683 O O . TYR A 1 84 ? -9.988 -12.120 -1.569 1.00 94.56 84 TYR A O 1
ATOM 691 N N . LEU A 1 85 ? -8.721 -12.083 -3.425 1.00 94.94 85 LEU A N 1
ATOM 692 C CA . LEU A 1 85 ? -9.668 -11.388 -4.284 1.00 94.94 85 LEU A CA 1
ATOM 693 C C . LEU A 1 85 ? -10.491 -12.406 -5.080 1.00 94.94 85 LEU A C 1
ATOM 695 O O . LEU A 1 85 ? -10.058 -13.530 -5.307 1.00 94.94 85 LEU A O 1
ATOM 699 N N . SER A 1 86 ? -11.703 -12.026 -5.484 1.00 96.94 86 SER A N 1
ATOM 700 C CA . SER A 1 86 ? -12.547 -12.907 -6.291 1.00 96.94 86 SER A CA 1
ATOM 701 C C . SER A 1 86 ? -12.064 -12.980 -7.739 1.00 96.94 86 SER A C 1
ATOM 703 O O . SER A 1 86 ? -11.588 -11.985 -8.290 1.00 96.94 86 SER A O 1
ATOM 705 N N . ASP A 1 87 ? -12.299 -14.123 -8.384 1.00 96.56 87 ASP A N 1
ATOM 706 C CA . ASP A 1 87 ? -12.029 -14.310 -9.815 1.00 96.56 87 ASP A CA 1
ATOM 707 C C . ASP A 1 87 ? -12.726 -13.238 -10.667 1.00 96.56 87 ASP A C 1
ATOM 709 O O . ASP A 1 87 ? -12.121 -12.667 -11.573 1.00 96.56 87 ASP A O 1
ATOM 713 N N . ASP A 1 88 ? -13.972 -12.887 -10.323 1.00 98.00 88 ASP A N 1
ATOM 714 C CA . ASP A 1 88 ? -14.727 -11.829 -11.005 1.00 98.00 88 ASP A CA 1
ATOM 715 C C . ASP A 1 88 ? -14.029 -10.463 -10.922 1.00 98.00 88 ASP A C 1
ATOM 717 O O . ASP A 1 88 ? -14.016 -9.714 -11.903 1.00 98.00 88 ASP A O 1
ATOM 721 N N . TYR A 1 89 ? -13.438 -10.134 -9.767 1.00 96.88 89 TYR A N 1
ATOM 722 C CA . TYR A 1 89 ? -12.700 -8.887 -9.577 1.00 96.88 89 TYR A CA 1
ATOM 723 C C . TYR A 1 89 ? -11.393 -8.896 -10.372 1.00 96.88 89 TYR A C 1
ATOM 725 O O . TYR A 1 89 ? -11.089 -7.919 -11.056 1.00 96.88 89 TYR A O 1
ATOM 733 N N . LEU A 1 90 ? -10.639 -9.999 -10.322 1.00 95.88 90 LEU A N 1
ATOM 734 C CA . LEU A 1 90 ? -9.381 -10.152 -11.056 1.00 95.88 90 LEU A CA 1
ATOM 735 C C . LEU A 1 90 ? -9.600 -10.060 -12.571 1.00 95.88 90 LEU A C 1
ATOM 737 O O . LEU A 1 90 ? -8.896 -9.305 -13.240 1.00 95.88 90 LEU A O 1
ATOM 741 N N . ALA A 1 91 ? -10.629 -10.735 -13.088 1.00 96.19 91 ALA A N 1
ATOM 742 C CA . ALA A 1 91 ? -11.013 -10.662 -14.494 1.00 96.19 91 ALA A CA 1
ATOM 743 C C . ALA A 1 91 ? -11.464 -9.249 -14.900 1.00 96.19 91 ALA A C 1
ATOM 745 O O . ALA A 1 91 ? -11.267 -8.832 -16.040 1.00 96.19 91 ALA A O 1
ATOM 746 N N . ASP A 1 92 ? -12.082 -8.490 -13.990 1.00 97.06 92 ASP A N 1
ATOM 747 C CA . ASP A 1 92 ? -12.417 -7.088 -14.247 1.00 97.06 92 ASP A CA 1
ATOM 748 C C . ASP A 1 92 ? -11.180 -6.188 -14.345 1.00 97.06 92 ASP A C 1
ATOM 750 O O . ASP A 1 92 ? -11.128 -5.328 -15.225 1.00 97.06 92 ASP A O 1
ATOM 754 N N . GLN A 1 93 ? -10.159 -6.420 -13.515 1.00 95.44 93 GLN A N 1
ATOM 755 C CA . GLN A 1 93 ? -8.892 -5.688 -13.617 1.00 95.44 93 GLN A CA 1
ATOM 756 C C . GLN A 1 93 ? -8.157 -6.002 -14.926 1.00 95.44 93 GLN A C 1
ATOM 758 O O . GLN A 1 93 ? -7.642 -5.085 -15.566 1.00 95.44 93 GLN A O 1
ATOM 763 N N . GLU A 1 94 ? -8.141 -7.267 -15.355 1.00 95.31 94 GLU A N 1
ATOM 764 C CA . GLU A 1 94 ? -7.536 -7.686 -16.626 1.00 95.31 94 GLU A CA 1
ATOM 765 C C . GLU A 1 94 ? -8.215 -6.999 -17.820 1.00 95.31 94 GLU A C 1
ATOM 767 O O . GLU A 1 94 ? -7.556 -6.324 -18.611 1.00 95.31 94 GLU A O 1
ATOM 772 N N . ARG A 1 95 ? -9.553 -7.075 -17.910 1.00 97.06 95 ARG A N 1
ATOM 773 C CA . ARG A 1 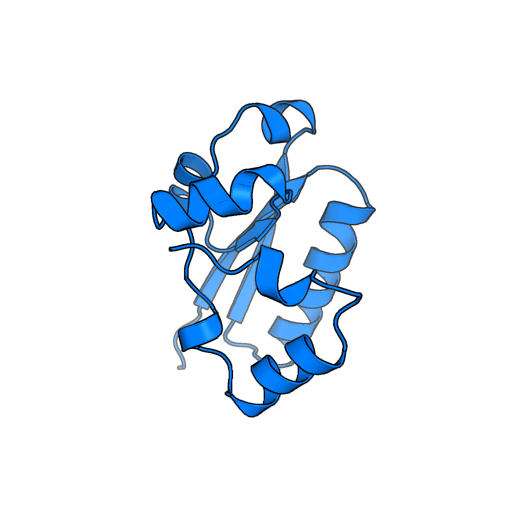95 ? -10.325 -6.487 -19.023 1.00 97.06 95 ARG A CA 1
ATOM 774 C C . ARG A 1 95 ? -10.156 -4.976 -19.161 1.00 97.06 95 ARG A C 1
ATOM 776 O O . ARG A 1 95 ? -10.249 -4.458 -20.272 1.00 97.06 95 ARG A O 1
ATOM 783 N N . ASN A 1 96 ? -9.980 -4.276 -18.043 1.00 96.81 96 ASN A N 1
ATOM 784 C CA . ASN A 1 96 ? -9.927 -2.814 -18.002 1.00 96.81 96 ASN A CA 1
ATOM 785 C C . ASN A 1 96 ? -8.493 -2.263 -17.898 1.00 96.81 96 ASN A C 1
ATOM 787 O O . ASN A 1 96 ? -8.308 -1.061 -17.688 1.00 96.81 96 ASN A O 1
ATOM 791 N N . SER A 1 97 ? -7.478 -3.115 -18.054 1.00 95.88 97 SER A N 1
ATOM 792 C CA . SER A 1 97 ? -6.077 -2.697 -18.061 1.00 95.88 97 SER A CA 1
ATOM 793 C C . SER A 1 97 ? -5.658 -2.089 -19.400 1.00 95.88 97 SER A C 1
ATOM 795 O O . SER A 1 97 ? -6.169 -2.422 -20.469 1.00 95.88 97 SER A O 1
ATOM 797 N N . VAL A 1 98 ? -4.696 -1.166 -19.349 1.00 96.25 98 VAL A N 1
ATOM 798 C CA . VAL A 1 98 ? -4.144 -0.529 -20.549 1.00 96.25 98 VAL A CA 1
ATOM 799 C C . VAL A 1 98 ? -2.984 -1.367 -21.076 1.00 96.25 98 VAL A C 1
ATOM 801 O O . VAL A 1 98 ? -1.948 -1.475 -20.426 1.00 96.25 98 VAL A O 1
ATOM 804 N N . GLY A 1 99 ? -3.121 -1.923 -22.281 1.00 93.94 99 GLY A N 1
ATOM 805 C CA . GLY A 1 99 ? -2.065 -2.743 -22.881 1.00 93.94 99 GLY A CA 1
ATOM 806 C C . GLY A 1 99 ? -1.678 -3.915 -21.973 1.00 93.94 99 GLY A C 1
ATOM 807 O O . GLY A 1 99 ? -2.554 -4.574 -21.434 1.00 93.94 99 GLY A O 1
ATOM 808 N N . GLN A 1 100 ? -0.374 -4.135 -21.778 1.00 92.62 100 GLN A N 1
ATOM 809 C CA . GLN A 1 100 ? 0.166 -5.245 -20.974 1.00 92.62 100 GLN A CA 1
ATOM 810 C C . GLN A 1 100 ? 0.334 -4.908 -19.480 1.00 92.62 100 GLN A C 1
ATOM 812 O O . GLN A 1 100 ? 1.187 -5.471 -18.788 1.00 92.62 100 GLN A O 1
ATOM 817 N N . SER A 1 101 ? -0.396 -3.904 -18.978 1.00 92.44 101 SER A N 1
ATOM 818 C CA . SER A 1 101 ? -0.265 -3.489 -17.580 1.00 92.44 101 SER A CA 1
ATOM 819 C C . SER A 1 101 ? -0.634 -4.602 -16.607 1.00 92.44 101 SER A C 1
ATOM 821 O O . SER A 1 101 ? 0.070 -4.739 -15.613 1.00 92.44 101 SER A O 1
ATOM 823 N N . TYR A 1 102 ? -1.667 -5.400 -16.882 1.00 93.38 102 TYR A N 1
ATOM 824 C CA . TYR A 1 102 ? -2.079 -6.486 -15.990 1.00 93.38 102 TYR A CA 1
ATOM 825 C C . TYR A 1 102 ? -0.971 -7.538 -15.851 1.00 93.38 102 TYR A C 1
ATOM 827 O O . TYR A 1 102 ? -0.502 -7.814 -14.749 1.00 93.38 102 TYR A O 1
ATOM 835 N N . GLU A 1 103 ? -0.464 -8.033 -16.978 1.00 92.62 103 GLU A N 1
ATOM 836 C CA . GLU A 1 103 ? 0.551 -9.083 -17.059 1.00 92.62 103 GLU A CA 1
ATOM 837 C C . GLU A 1 103 ? 1.901 -8.632 -16.486 1.00 92.62 103 GLU A C 1
ATOM 839 O O . GLU A 1 103 ? 2.644 -9.447 -15.951 1.00 92.62 103 GLU A O 1
ATOM 844 N N . SER A 1 104 ? 2.212 -7.329 -16.517 1.00 91.19 104 SER A N 1
ATOM 845 C CA . SER A 1 104 ? 3.450 -6.784 -15.932 1.00 91.19 104 SER A CA 1
ATOM 846 C C . SER A 1 104 ? 3.567 -6.932 -14.405 1.00 91.19 104 SER A C 1
ATOM 848 O O . SER A 1 104 ? 4.649 -6.722 -13.852 1.00 91.19 104 SER A O 1
ATOM 850 N N . TYR A 1 105 ? 2.472 -7.280 -13.718 1.00 90.31 105 TYR A N 1
ATOM 851 C CA . TYR A 1 105 ? 2.461 -7.571 -12.281 1.00 90.31 105 TYR A CA 1
ATOM 852 C C . TYR A 1 105 ? 2.453 -9.075 -11.966 1.00 90.31 105 TYR A C 1
ATOM 854 O O . TYR A 1 105 ? 2.471 -9.435 -10.789 1.00 90.31 105 TYR A O 1
ATOM 862 N N . PHE A 1 106 ? 2.473 -9.944 -12.982 1.00 89.75 106 PHE A N 1
ATOM 863 C CA . PHE A 1 106 ? 2.625 -11.386 -12.807 1.00 89.75 106 PHE A CA 1
ATOM 864 C C . PHE A 1 106 ? 4.112 -11.744 -12.794 1.00 89.75 106 PHE A C 1
ATOM 866 O O . PHE A 1 106 ? 4.842 -11.482 -13.749 1.00 89.75 106 PHE A O 1
ATOM 873 N N . TYR A 1 107 ? 4.555 -12.328 -11.685 1.00 86.75 107 TYR A N 1
ATOM 874 C CA . TYR A 1 107 ? 5.931 -12.763 -11.465 1.00 86.75 107 TYR A CA 1
ATOM 875 C C . TYR A 1 107 ? 5.949 -14.267 -11.169 1.00 86.75 107 TYR A C 1
ATOM 877 O O . TYR A 1 107 ? 5.068 -14.752 -10.458 1.00 86.75 107 TYR A O 1
ATOM 885 N N . ASP A 1 108 ? 6.960 -14.966 -11.696 1.00 72.00 108 ASP A N 1
ATOM 886 C CA . ASP A 1 108 ? 7.207 -16.405 -11.492 1.00 72.00 108 ASP A CA 1
ATOM 887 C C . ASP A 1 108 ? 7.941 -16.721 -10.172 1.00 72.00 108 ASP A C 1
ATOM 889 O O . ASP A 1 108 ? 8.854 -15.947 -9.782 1.00 72.00 108 ASP A O 1
#

Sequence (108 aa):
MEKTINLKGITWNHSRGLLPMVATAQRFSELYPNVNITWEKRSLQQFADFSIQELAERFDLLVIDHPWAGFAAKTKSIVPLDFYLSDDYLADQERNSVGQSYESYFYD

Radius of gyration: 15.53 Å; chains: 1; bounding box: 35×31×45 Å

Secondary structure (DSSP, 8-state):
-PPPEEEEEEEESSHHHHHHHHHHHHHHHHH-TTEEEEEEEE-HHHHHHS-HHHHHTT-SEE---GGGHHHHHHHT-S--GGGTS-HHHHHHHHHTS-TTTTGGG---

Foldseek 3Di:
DDAAAEFEEEWAPDCVTPVVQVVVQVVVCVVVVSYHYYYDHDYPVVLVVDQLQVVLVPGQHYDHDPVCLQVCVVVVSHDPCVVVDDPVVLVVCVVPDDDCPSVSNDDD

pLDDT: mean 91.66, std 7.21, range [64.0, 98.38]